Protein AF-A0A8H2MAB6-F1 (afdb_monomer_lite)

Foldseek 3Di:
DDDDDDDDPPPPPPPPPPPPPFDFAFEAEANHTQPDPVT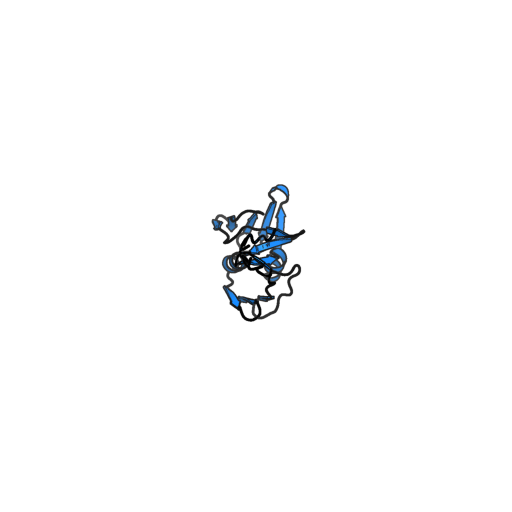WTDDPNFIKGQPQSVLVVVVWHWDADPVQCWIWIDDPPFFIKIAHAQAQWIDGRPDIDGFPGHWHDDDNTIIGGVCVVLVRSVWDWDFDPVRRYIYTYD

pLDDT: mean 83.39, std 14.87, range [37.19, 97.19]

Organism: NCBI:txid1723382

InterPro domains:
  IPR012854 Copper amine oxidase-like, N-terminal [PF07833] (29-136)
  IPR036582 Copper amine oxidase-like, N-terminal domain superfamily [G3DSA:3.30.457.10] (49-125)
  IPR036582 Copper amine oxidase-like, N-terminal domain superfamily [SSF55383] (46-129)

Sequence (138 aa):
MKKRFLFVLLIVSLWSNAIFASGNAAIFIDGQHVPALPKSYIESGRTYVPLRYITEELGFTVDWIEEQQAIIIQRKNFPTLKLFVGSNKAYVGNKTLDLDAPVQIRGDRAFVPIRFISEQLGYKVQWNPTGNKVIINK

Radius of gyration: 21.91 Å; chains: 1; bounding box: 44×71×63 Å

Structure (mmCIF, N/CA/C/O backbone):
data_AF-A0A8H2MAB6-F1
#
_entry.id   AF-A0A8H2MAB6-F1
#
loop_
_atom_site.group_PDB
_atom_site.id
_atom_site.type_symbol
_atom_site.label_atom_id
_atom_site.label_alt_id
_atom_site.label_comp_id
_atom_site.label_asym_id
_atom_site.label_entity_id
_atom_site.label_seq_id
_atom_site.pdbx_PDB_ins_code
_atom_site.Cartn_x
_atom_s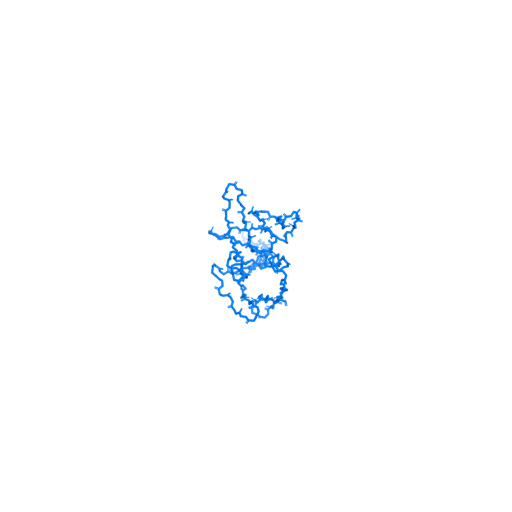ite.Cartn_y
_atom_site.Cartn_z
_atom_site.occupancy
_atom_site.B_iso_or_equiv
_atom_site.auth_seq_id
_atom_site.auth_comp_id
_atom_site.auth_asym_id
_atom_site.auth_atom_id
_atom_site.pdbx_PDB_model_num
ATOM 1 N N . MET A 1 1 ? 28.505 55.934 -44.674 1.00 37.19 1 MET A N 1
ATOM 2 C CA . MET A 1 1 ? 28.795 54.683 -45.413 1.00 37.19 1 MET A CA 1
ATOM 3 C C . MET A 1 1 ? 29.349 53.641 -44.444 1.00 37.19 1 MET A C 1
ATOM 5 O O . MET A 1 1 ? 30.412 53.893 -43.913 1.00 37.19 1 MET A O 1
ATOM 9 N N . LYS A 1 2 ? 28.640 52.502 -44.302 1.00 43.97 2 LYS A N 1
ATOM 10 C CA . LYS A 1 2 ? 29.144 51.128 -44.029 1.00 43.97 2 LYS A CA 1
ATOM 11 C C . LYS A 1 2 ? 29.859 50.860 -42.681 1.00 43.97 2 LYS A C 1
ATOM 13 O O . LYS A 1 2 ? 30.767 51.583 -42.336 1.00 43.97 2 LYS A O 1
ATOM 18 N N . LYS A 1 3 ? 29.625 49.802 -41.900 1.00 46.09 3 LYS A N 1
ATOM 19 C CA . LYS A 1 3 ? 28.664 48.687 -41.810 1.00 46.09 3 LYS A CA 1
ATOM 20 C C . LYS A 1 3 ? 28.779 48.165 -40.355 1.00 46.09 3 LYS A C 1
ATOM 22 O O . LYS A 1 3 ? 29.827 48.279 -39.734 1.00 46.09 3 LYS A O 1
ATOM 27 N N . ARG A 1 4 ? 27.671 47.630 -39.846 1.00 61.12 4 ARG A N 1
ATOM 28 C CA . ARG A 1 4 ? 27.442 47.027 -38.518 1.00 61.12 4 ARG A CA 1
ATOM 29 C C . ARG A 1 4 ? 28.317 45.787 -38.297 1.00 61.12 4 ARG A C 1
ATOM 31 O O . ARG A 1 4 ? 28.560 45.104 -39.280 1.00 61.12 4 ARG A O 1
ATOM 38 N N . PHE A 1 5 ? 28.621 45.427 -37.045 1.00 50.53 5 PHE A N 1
ATOM 39 C CA . PHE A 1 5 ? 28.467 44.042 -36.565 1.00 50.53 5 PHE A CA 1
ATOM 40 C C . PHE A 1 5 ? 28.445 44.000 -35.024 1.00 50.53 5 PHE A C 1
ATOM 42 O O . PHE A 1 5 ? 29.476 44.094 -34.367 1.00 50.53 5 PHE A O 1
ATOM 49 N N . LEU A 1 6 ? 27.239 43.887 -34.454 1.00 49.59 6 LEU A N 1
ATOM 50 C CA . LEU A 1 6 ? 27.029 43.407 -33.087 1.00 49.59 6 LEU A CA 1
ATOM 51 C C . LEU A 1 6 ? 27.220 41.886 -33.117 1.00 49.59 6 LEU A C 1
ATOM 53 O O . LEU A 1 6 ? 26.552 41.214 -33.902 1.00 49.59 6 LEU A O 1
ATOM 57 N N . PHE A 1 7 ? 28.085 41.346 -32.264 1.00 50.16 7 PHE A N 1
ATOM 58 C CA . PHE A 1 7 ? 28.205 39.906 -32.043 1.00 50.16 7 PHE A CA 1
ATOM 59 C C . PHE A 1 7 ? 27.553 39.584 -30.692 1.00 50.16 7 PHE A C 1
ATOM 61 O O . PHE A 1 7 ? 28.193 39.636 -29.647 1.00 50.16 7 PHE A O 1
ATOM 68 N N . VAL A 1 8 ? 26.241 39.334 -30.697 1.00 53.72 8 VAL A N 1
ATOM 69 C CA . VAL A 1 8 ? 25.534 38.791 -29.527 1.00 53.72 8 VAL A CA 1
ATOM 70 C C . VAL A 1 8 ? 25.661 37.276 -29.602 1.00 53.72 8 VAL A C 1
ATOM 72 O O . VAL A 1 8 ? 25.015 36.630 -30.423 1.00 53.72 8 VAL A O 1
ATOM 75 N N . LEU A 1 9 ? 26.538 36.715 -28.774 1.00 53.56 9 LEU A N 1
ATOM 76 C CA . LEU A 1 9 ? 26.730 35.275 -28.653 1.00 53.56 9 LEU A CA 1
ATOM 77 C C . LEU A 1 9 ? 25.643 34.734 -27.711 1.00 53.56 9 LEU A C 1
ATOM 79 O O . LEU A 1 9 ? 25.779 34.757 -26.491 1.00 53.56 9 LEU A O 1
ATOM 83 N N . LEU A 1 10 ? 24.512 34.325 -28.290 1.00 51.78 10 LEU A N 1
ATOM 84 C CA . LEU A 1 10 ? 23.401 33.698 -27.577 1.00 51.78 10 LEU A CA 1
ATOM 85 C C . LEU A 1 10 ? 23.806 32.265 -27.186 1.00 51.78 10 LEU A C 1
ATOM 87 O O . LEU A 1 10 ? 23.616 31.323 -27.952 1.00 51.78 10 LEU A O 1
ATOM 91 N N . ILE A 1 11 ? 24.396 32.092 -26.002 1.00 61.62 11 ILE A N 1
ATOM 92 C CA . ILE A 1 11 ? 24.628 30.767 -25.412 1.00 61.62 11 ILE A CA 1
ATOM 93 C C . ILE A 1 11 ? 23.280 30.258 -24.892 1.00 61.62 11 ILE A C 1
ATOM 95 O O . ILE A 1 11 ? 22.879 30.540 -23.763 1.00 61.62 11 ILE A O 1
ATOM 99 N N . VAL A 1 12 ? 22.555 29.519 -25.731 1.00 58.91 12 VAL A N 1
ATOM 100 C CA . VAL A 1 12 ? 21.413 28.713 -25.287 1.00 58.91 12 VAL A CA 1
ATOM 101 C C . VAL A 1 12 ? 21.991 27.528 -24.525 1.00 58.91 12 VAL A C 1
ATOM 103 O O . VAL A 1 12 ? 22.438 26.545 -25.111 1.00 58.91 12 VAL A O 1
ATOM 106 N N . SER A 1 13 ? 22.045 27.645 -23.201 1.00 57.50 13 SER A N 1
ATOM 107 C CA . SER A 1 13 ? 22.346 26.506 -22.344 1.00 57.50 13 SER A CA 1
ATOM 108 C C . SER A 1 13 ? 21.180 25.522 -22.454 1.00 57.50 13 SER A C 1
ATOM 110 O O . SER A 1 13 ? 20.076 25.768 -21.974 1.00 57.50 13 SER A O 1
ATOM 112 N N . LEU A 1 14 ? 21.420 24.411 -23.149 1.00 50.03 14 LEU A N 1
ATOM 113 C CA . LEU A 1 14 ? 20.552 23.242 -23.130 1.00 50.03 14 LEU A CA 1
ATOM 114 C C . LEU A 1 14 ? 20.671 22.621 -21.739 1.00 50.03 14 LEU A C 1
ATOM 116 O O . LEU A 1 14 ? 21.493 21.741 -21.496 1.00 50.03 14 LEU A O 1
ATOM 120 N N . TRP A 1 15 ? 19.876 23.122 -20.798 1.00 57.50 15 TRP A N 1
ATOM 121 C CA . TRP A 1 15 ? 19.610 22.398 -19.567 1.00 57.50 15 TRP A CA 1
ATOM 122 C C . TRP A 1 15 ? 18.780 21.187 -19.972 1.00 57.50 15 TRP A C 1
ATOM 124 O O . TRP A 1 15 ? 17.568 21.276 -20.168 1.00 57.50 15 TRP A O 1
ATOM 134 N N . SER A 1 16 ? 19.461 20.064 -20.185 1.00 52.28 16 SER A N 1
ATOM 135 C CA . SER A 1 16 ? 18.827 18.769 -20.371 1.00 52.28 16 SER A CA 1
ATOM 136 C C . SER A 1 16 ? 18.054 18.446 -19.100 1.00 52.28 16 SER A C 1
ATOM 138 O O . SER A 1 16 ? 18.600 17.885 -18.152 1.00 52.28 16 SER A O 1
ATOM 140 N N . ASN A 1 17 ? 16.773 18.803 -19.064 1.00 54.19 17 ASN A N 1
ATOM 141 C CA . ASN A 1 17 ? 15.854 18.167 -18.142 1.00 54.19 17 ASN A CA 1
ATOM 142 C C . ASN A 1 17 ? 15.828 16.695 -18.546 1.00 54.19 17 ASN A C 1
ATOM 144 O O . ASN A 1 17 ? 15.304 16.347 -19.605 1.00 54.19 17 ASN A O 1
ATOM 148 N N . ALA A 1 18 ? 16.448 15.835 -17.740 1.00 53.53 18 ALA A N 1
ATOM 149 C CA . ALA A 1 18 ? 16.225 14.409 -17.856 1.00 53.53 18 AL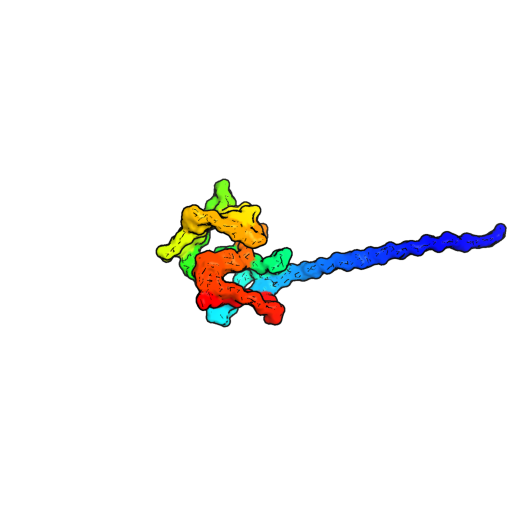A A CA 1
ATOM 150 C C . ALA A 1 18 ? 14.729 14.185 -17.617 1.00 53.53 18 ALA A C 1
ATOM 152 O O . ALA A 1 18 ? 14.247 14.247 -16.486 1.00 53.53 18 ALA A O 1
ATOM 153 N N . ILE A 1 19 ? 13.977 13.986 -18.698 1.00 52.78 19 ILE A N 1
ATOM 154 C CA . ILE A 1 19 ? 12.615 13.481 -18.615 1.00 52.78 19 ILE A CA 1
ATOM 155 C C . ILE A 1 19 ? 12.777 12.042 -18.136 1.00 52.78 19 ILE A C 1
ATOM 157 O O . ILE A 1 19 ? 13.056 11.139 -18.925 1.00 52.78 19 ILE A O 1
ATOM 161 N N . PHE A 1 20 ? 12.682 11.831 -16.824 1.00 52.19 20 PHE A N 1
ATOM 162 C CA . PHE A 1 20 ? 12.550 10.491 -16.279 1.00 52.19 20 PHE A CA 1
ATOM 163 C C . PHE A 1 20 ? 11.248 9.931 -16.841 1.00 52.19 20 PHE A C 1
ATOM 165 O O . PHE A 1 20 ? 10.157 10.358 -16.464 1.00 52.19 20 PHE A O 1
ATOM 172 N N . ALA A 1 21 ? 11.363 9.020 -17.804 1.00 44.38 21 ALA A N 1
ATOM 173 C CA . ALA A 1 21 ? 10.221 8.268 -18.278 1.00 44.38 21 ALA A CA 1
ATOM 174 C C . ALA A 1 21 ? 9.562 7.614 -17.057 1.00 44.38 21 ALA A C 1
ATOM 176 O O . ALA A 1 21 ? 10.228 6.902 -16.303 1.00 44.38 21 ALA A O 1
ATOM 177 N N . SER A 1 22 ? 8.268 7.873 -16.858 1.00 55.44 22 SER A N 1
ATOM 178 C CA . SER A 1 22 ? 7.440 7.162 -15.882 1.00 55.44 22 SER A CA 1
ATOM 179 C C . SER A 1 22 ? 7.369 5.695 -16.307 1.00 55.44 22 SER A C 1
ATOM 181 O O . SER A 1 22 ? 6.462 5.280 -17.029 1.00 55.44 22 SER A O 1
ATOM 183 N N . GLY A 1 23 ? 8.383 4.917 -15.938 1.00 69.19 23 GLY A N 1
ATOM 184 C CA . GLY A 1 23 ? 8.462 3.498 -16.237 1.00 69.19 23 GLY A CA 1
ATOM 185 C C . GLY A 1 23 ? 7.392 2.747 -15.456 1.00 69.19 23 GLY A C 1
ATOM 186 O O . GLY A 1 23 ? 7.178 3.023 -14.278 1.00 69.19 23 GLY A O 1
ATOM 187 N N . ASN A 1 24 ? 6.724 1.797 -16.108 1.00 79.56 24 ASN A N 1
ATOM 188 C CA . ASN A 1 24 ? 5.927 0.801 -15.398 1.00 79.56 24 ASN A CA 1
ATOM 189 C C . ASN A 1 24 ? 6.853 -0.329 -14.936 1.00 79.56 24 ASN A C 1
ATOM 191 O O . ASN A 1 24 ? 7.822 -0.643 -15.636 1.00 79.56 24 ASN A O 1
ATOM 195 N N . ALA A 1 25 ? 6.542 -0.954 -13.802 1.00 83.94 25 ALA A N 1
ATOM 196 C CA . ALA A 1 25 ? 7.254 -2.136 -13.331 1.00 83.94 25 ALA A CA 1
ATOM 197 C C . ALA A 1 25 ? 6.377 -3.397 -13.408 1.00 83.94 25 ALA A C 1
ATOM 199 O O . ALA A 1 25 ? 5.220 -3.405 -12.982 1.00 83.94 25 ALA A O 1
ATOM 200 N N . ALA A 1 26 ? 6.918 -4.489 -13.939 1.00 86.69 26 ALA A N 1
ATOM 201 C CA . ALA A 1 26 ? 6.234 -5.778 -13.888 1.00 86.69 26 ALA A CA 1
ATOM 202 C C . ALA A 1 26 ? 6.364 -6.367 -12.478 1.00 86.69 26 ALA A C 1
ATOM 204 O O . ALA A 1 26 ? 7.452 -6.349 -11.902 1.00 86.69 26 ALA A O 1
ATOM 205 N N . ILE A 1 27 ? 5.271 -6.882 -11.921 1.00 86.94 27 ILE A N 1
ATOM 206 C CA . ILE A 1 27 ? 5.248 -7.436 -10.565 1.00 86.94 27 ILE A CA 1
ATOM 207 C C . ILE A 1 27 ? 5.214 -8.955 -10.664 1.00 86.94 27 ILE A C 1
ATOM 209 O O . ILE A 1 27 ? 4.452 -9.512 -11.453 1.00 86.94 27 ILE A O 1
ATOM 213 N N . PHE A 1 28 ? 6.044 -9.613 -9.864 1.00 87.56 28 PHE A N 1
ATOM 214 C CA . PHE A 1 28 ? 6.063 -11.056 -9.705 1.00 87.56 28 PHE A CA 1
ATOM 215 C C . PHE A 1 28 ? 5.895 -11.397 -8.225 1.00 87.56 28 PHE A C 1
ATOM 217 O O . PHE A 1 28 ? 6.646 -10.869 -7.408 1.00 87.56 28 PHE A O 1
ATOM 224 N N . ILE A 1 29 ? 4.940 -12.262 -7.884 1.00 85.81 29 ILE A N 1
ATOM 225 C CA . ILE A 1 29 ? 4.739 -12.804 -6.531 1.00 85.81 29 ILE A CA 1
ATOM 226 C C . ILE A 1 29 ? 5.002 -14.307 -6.595 1.00 85.81 29 ILE A C 1
ATOM 228 O O . ILE A 1 29 ? 4.398 -14.997 -7.412 1.00 85.81 29 ILE A O 1
ATOM 232 N N . ASP A 1 30 ? 5.951 -14.796 -5.794 1.00 85.31 30 ASP A N 1
ATOM 233 C CA . ASP A 1 30 ? 6.370 -16.203 -5.736 1.00 85.31 30 ASP A CA 1
ATOM 234 C C . ASP A 1 30 ? 6.639 -16.807 -7.135 1.00 85.31 30 ASP A C 1
ATOM 236 O O . ASP A 1 30 ? 6.254 -17.928 -7.467 1.00 85.31 30 ASP A O 1
ATOM 240 N N . GLY A 1 31 ? 7.289 -16.016 -7.998 1.00 84.19 31 GLY A N 1
ATOM 241 C CA . GLY A 1 31 ? 7.633 -16.385 -9.377 1.00 84.19 31 GLY A CA 1
ATOM 242 C C . GLY A 1 31 ? 6.510 -16.226 -10.410 1.00 84.19 31 GLY A C 1
ATOM 243 O O . GLY A 1 31 ? 6.780 -16.337 -11.607 1.00 84.19 31 GLY A O 1
ATOM 244 N N . GLN A 1 32 ? 5.281 -15.912 -9.998 1.00 84.31 32 GLN A N 1
ATOM 245 C CA . GLN A 1 32 ? 4.148 -15.707 -10.901 1.00 84.31 32 GLN A CA 1
ATOM 246 C C . GLN A 1 32 ? 3.985 -14.235 -11.270 1.00 84.31 32 GLN A C 1
ATOM 248 O O . GLN A 1 32 ? 4.043 -13.365 -10.407 1.00 84.31 32 GLN A O 1
ATOM 253 N N . HIS A 1 33 ? 3.777 -13.943 -12.557 1.00 85.81 33 HIS A N 1
ATOM 254 C CA . HIS A 1 33 ? 3.508 -12.581 -13.015 1.00 85.81 33 HIS A CA 1
ATOM 255 C C . HIS A 1 33 ? 2.113 -12.128 -12.580 1.00 85.81 33 HIS A C 1
ATOM 257 O O . HIS A 1 33 ? 1.126 -12.812 -12.837 1.00 85.81 33 HIS A O 1
ATOM 263 N N . VAL A 1 34 ? 2.048 -10.937 -11.993 1.00 84.50 34 VAL A N 1
ATOM 264 C CA . VAL A 1 34 ? 0.840 -10.332 -11.435 1.00 84.50 34 VAL A CA 1
ATOM 265 C C . VAL A 1 34 ? 0.442 -9.155 -12.334 1.00 84.50 34 VAL A C 1
ATOM 267 O O . VAL A 1 34 ? 1.059 -8.086 -12.254 1.00 84.50 34 VAL A O 1
ATOM 270 N N . PRO A 1 35 ? -0.542 -9.328 -13.243 1.00 81.62 35 PRO A N 1
ATOM 271 C CA . PRO A 1 35 ? -0.904 -8.334 -14.252 1.00 81.62 35 PRO A CA 1
ATOM 272 C C . PRO A 1 35 ? -1.784 -7.229 -13.654 1.00 81.62 35 PRO A C 1
ATOM 274 O O . PRO A 1 35 ? -2.947 -7.063 -14.017 1.00 81.62 35 PRO A O 1
ATOM 277 N N . ALA A 1 36 ? -1.216 -6.460 -12.729 1.00 77.94 36 ALA A N 1
ATOM 278 C CA . ALA A 1 36 ? -1.953 -5.453 -11.986 1.00 77.94 36 ALA A CA 1
ATOM 279 C C . ALA A 1 36 ? -2.568 -4.375 -12.889 1.00 77.94 36 ALA A C 1
ATOM 281 O O . ALA A 1 36 ? -1.893 -3.779 -13.737 1.00 77.94 36 ALA A O 1
ATOM 282 N N . LEU A 1 37 ? -3.860 -4.115 -12.670 1.00 80.50 37 LEU A N 1
ATOM 283 C CA . LEU A 1 37 ? -4.620 -3.045 -13.306 1.00 80.50 37 LEU A CA 1
ATOM 284 C C . LEU A 1 37 ? -5.247 -2.159 -12.218 1.00 80.50 37 LEU A C 1
ATOM 286 O O . LEU A 1 37 ? -6.083 -2.637 -11.450 1.00 80.50 37 LEU A O 1
ATOM 290 N N . PRO A 1 38 ? -4.880 -0.868 -12.139 1.00 86.44 38 PRO A N 1
ATOM 291 C CA . PRO A 1 38 ? -3.945 -0.132 -13.003 1.00 86.44 38 PRO A CA 1
ATOM 292 C C . PRO A 1 38 ? -2.482 -0.585 -12.858 1.00 86.44 38 PRO A C 1
ATOM 294 O O . PRO A 1 38 ? -2.094 -1.153 -11.842 1.00 86.44 38 PRO A O 1
ATOM 297 N N . LYS A 1 39 ? -1.657 -0.313 -13.879 1.00 89.81 39 LYS A N 1
ATOM 298 C CA . LYS A 1 39 ? -0.232 -0.680 -13.869 1.00 89.81 39 LYS A CA 1
ATOM 299 C C . LYS A 1 39 ? 0.520 0.054 -12.756 1.00 89.81 39 LYS A C 1
ATOM 301 O O . LYS A 1 39 ? 0.197 1.193 -12.418 1.00 89.81 39 LYS A O 1
ATOM 306 N N . SER A 1 40 ? 1.547 -0.599 -12.222 1.00 91.38 40 SER A N 1
ATOM 307 C CA . SER A 1 40 ? 2.511 0.039 -11.325 1.00 91.38 40 SER A CA 1
ATOM 308 C C . SER A 1 40 ? 3.306 1.121 -12.063 1.00 91.38 40 SER A C 1
ATOM 310 O O . SER A 1 40 ? 3.448 1.060 -13.284 1.00 91.38 40 SER A O 1
ATOM 312 N N . TYR A 1 41 ? 3.875 2.073 -11.332 1.00 91.12 41 TYR A N 1
ATOM 313 C CA . TYR A 1 41 ? 4.739 3.103 -11.905 1.00 91.12 41 TYR A CA 1
ATOM 314 C C . TYR A 1 41 ? 5.924 3.404 -10.998 1.00 91.12 41 TYR A C 1
ATOM 316 O O . TYR A 1 41 ? 5.904 3.124 -9.801 1.00 91.12 41 TYR A O 1
ATOM 324 N N . ILE A 1 42 ? 6.959 4.003 -11.574 1.00 90.00 42 ILE A N 1
ATOM 325 C CA . ILE A 1 42 ? 8.131 4.472 -10.845 1.00 90.00 42 ILE A CA 1
ATOM 326 C C . ILE A 1 42 ? 8.064 5.991 -10.737 1.00 90.00 42 ILE A C 1
ATOM 328 O O . ILE A 1 42 ? 7.968 6.689 -11.744 1.00 90.00 42 ILE A O 1
ATOM 332 N N . GLU A 1 43 ? 8.152 6.503 -9.514 1.00 89.50 43 GLU A N 1
ATOM 333 C CA . GLU A 1 43 ? 8.246 7.933 -9.233 1.00 89.50 43 GLU A CA 1
ATOM 334 C C . GLU A 1 43 ? 9.307 8.170 -8.161 1.00 89.50 43 GLU A C 1
ATOM 336 O O . GLU A 1 43 ? 9.333 7.490 -7.136 1.00 89.50 43 GLU A O 1
ATOM 341 N N . SER A 1 44 ? 10.212 9.124 -8.405 1.00 88.38 44 SER A N 1
ATOM 342 C CA . SER A 1 44 ? 11.260 9.508 -7.447 1.00 88.38 44 SER A CA 1
ATOM 343 C C . SER A 1 44 ? 12.047 8.308 -6.889 1.00 88.38 44 SER A C 1
ATOM 345 O O . SER A 1 44 ? 12.277 8.198 -5.682 1.00 88.38 44 SER A O 1
ATOM 347 N N . GLY A 1 45 ? 12.405 7.367 -7.772 1.00 86.50 45 GLY A N 1
ATOM 348 C CA . GLY A 1 45 ? 13.162 6.154 -7.436 1.00 86.50 45 GLY A CA 1
ATOM 349 C C . GLY A 1 45 ? 12.378 5.079 -6.675 1.00 86.50 45 GLY A C 1
ATOM 350 O O . GLY A 1 45 ? 12.974 4.118 -6.195 1.00 86.50 45 GLY A O 1
ATOM 351 N N . ARG A 1 46 ? 11.055 5.218 -6.543 1.00 89.19 46 ARG A N 1
ATOM 352 C CA . ARG A 1 46 ? 10.192 4.283 -5.812 1.00 89.19 46 ARG A CA 1
ATOM 353 C C . ARG A 1 46 ? 9.176 3.661 -6.751 1.00 89.19 46 ARG A C 1
ATOM 355 O O . ARG A 1 46 ? 8.591 4.354 -7.576 1.00 89.19 46 ARG A O 1
ATOM 362 N N . THR A 1 47 ? 8.957 2.357 -6.603 1.00 91.00 47 THR A N 1
ATOM 363 C CA . THR A 1 47 ? 7.902 1.659 -7.344 1.00 91.00 47 THR A CA 1
ATOM 364 C C . THR A 1 47 ? 6.604 1.712 -6.556 1.00 91.00 47 THR A C 1
ATOM 366 O O . THR A 1 47 ? 6.514 1.167 -5.452 1.00 91.00 47 THR A O 1
ATOM 369 N N . TYR A 1 48 ? 5.612 2.358 -7.148 1.00 92.88 48 TYR A N 1
ATOM 370 C CA . TYR A 1 48 ? 4.249 2.459 -6.666 1.00 92.88 48 TYR A CA 1
ATOM 371 C C . TYR A 1 48 ? 3.387 1.385 -7.299 1.00 92.88 48 TYR A C 1
ATOM 373 O O . TYR A 1 48 ? 3.362 1.230 -8.520 1.00 92.88 48 TYR A O 1
ATOM 381 N N . VAL A 1 49 ? 2.650 0.665 -6.465 1.00 92.19 49 VAL A N 1
ATOM 382 C CA . VAL A 1 49 ? 1.788 -0.439 -6.893 1.00 92.19 49 VAL A CA 1
ATOM 383 C C . VAL A 1 49 ? 0.344 -0.175 -6.481 1.00 92.19 49 VAL A C 1
ATOM 385 O O . VAL A 1 49 ? 0.134 0.457 -5.442 1.00 92.19 49 VAL A O 1
ATOM 388 N N . PRO A 1 50 ? -0.651 -0.636 -7.260 1.00 93.56 50 PRO A N 1
ATOM 389 C CA . PRO A 1 50 ? -2.051 -0.553 -6.859 1.00 93.56 50 PRO A CA 1
ATOM 390 C C . PRO A 1 50 ? -2.265 -1.370 -5.585 1.00 93.56 50 PRO A C 1
ATOM 392 O O . PRO A 1 50 ? -2.169 -2.596 -5.596 1.00 93.56 50 PRO A O 1
ATOM 395 N N . LEU A 1 51 ? -2.550 -0.675 -4.486 1.00 92.81 51 LEU A N 1
ATOM 396 C CA . LEU A 1 51 ? -2.562 -1.254 -3.148 1.00 92.81 51 LEU A CA 1
ATOM 397 C C . LEU A 1 51 ? -3.508 -2.450 -3.058 1.00 92.81 51 LEU A C 1
ATOM 399 O O . LEU A 1 51 ? -3.065 -3.551 -2.746 1.00 92.81 51 LEU A O 1
ATOM 403 N N . ARG A 1 52 ? -4.784 -2.224 -3.399 1.00 92.50 52 ARG A N 1
ATOM 404 C CA . ARG A 1 52 ? -5.845 -3.229 -3.294 1.00 92.50 52 ARG A CA 1
ATOM 405 C C . ARG A 1 52 ? -5.482 -4.519 -4.018 1.00 92.50 52 ARG A C 1
ATOM 407 O O . ARG A 1 52 ? -5.526 -5.577 -3.408 1.00 92.50 52 ARG A O 1
ATOM 414 N N . TYR A 1 53 ? -5.060 -4.396 -5.274 1.00 90.12 53 TYR A N 1
ATOM 415 C CA . TYR A 1 53 ? -4.738 -5.543 -6.115 1.00 90.12 53 TYR A CA 1
ATOM 416 C C . TYR A 1 53 ? -3.640 -6.403 -5.483 1.00 90.12 53 TYR A C 1
ATOM 418 O O . TYR A 1 53 ? -3.822 -7.596 -5.293 1.00 90.12 53 TYR A O 1
ATOM 426 N N . ILE A 1 54 ? -2.530 -5.789 -5.060 1.00 88.12 54 ILE A N 1
ATOM 427 C CA . ILE A 1 54 ? -1.422 -6.538 -4.454 1.00 88.12 54 ILE A CA 1
ATOM 428 C C . ILE A 1 54 ? -1.823 -7.183 -3.132 1.00 88.12 54 ILE A C 1
ATOM 430 O O . ILE A 1 54 ? -1.454 -8.320 -2.871 1.00 88.12 54 ILE A O 1
ATOM 434 N N . THR A 1 55 ? -2.567 -6.487 -2.279 1.00 89.56 55 THR A N 1
ATOM 435 C CA . THR A 1 55 ? -2.921 -7.043 -0.969 1.00 89.56 55 THR A CA 1
ATOM 436 C C . THR A 1 55 ? -3.986 -8.129 -1.056 1.00 89.56 55 THR A C 1
ATOM 438 O O . THR A 1 55 ? -3.917 -9.089 -0.292 1.00 89.56 55 THR A O 1
ATOM 441 N N . GLU A 1 56 ? -4.921 -8.032 -2.001 1.00 90.12 56 GLU A N 1
ATOM 442 C CA . GLU A 1 56 ? -5.924 -9.07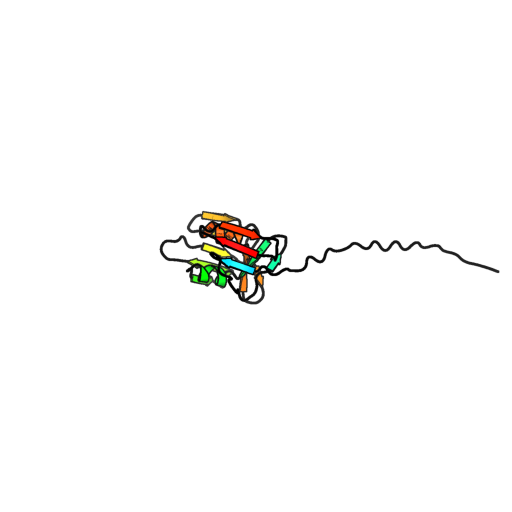4 -2.246 1.00 90.12 56 GLU A CA 1
ATOM 443 C C . GLU A 1 56 ? -5.294 -10.351 -2.812 1.00 90.12 56 GLU A C 1
ATOM 445 O O . GLU A 1 56 ? -5.593 -11.433 -2.309 1.00 90.12 56 GLU A O 1
ATOM 450 N N . GLU A 1 57 ? -4.335 -10.240 -3.742 1.00 86.94 57 GLU A N 1
ATOM 451 C CA . GLU A 1 57 ? -3.530 -11.385 -4.215 1.00 86.94 57 GLU A CA 1
ATOM 452 C C . GLU A 1 57 ? -2.773 -12.077 -3.063 1.00 86.94 57 GLU A C 1
ATOM 454 O O . GLU A 1 57 ? -2.538 -13.283 -3.081 1.00 86.94 57 GLU A O 1
ATOM 459 N N . LEU A 1 58 ? -2.439 -11.335 -2.001 1.00 85.38 58 LEU A N 1
ATOM 460 C CA . LEU A 1 58 ? -1.797 -11.855 -0.786 1.00 85.38 58 LEU A CA 1
ATOM 461 C C . LEU A 1 58 ? -2.801 -12.337 0.286 1.00 85.38 58 LEU A C 1
ATOM 463 O O . LEU A 1 58 ? -2.405 -12.694 1.407 1.00 85.38 58 LEU A O 1
ATOM 467 N N . GLY A 1 59 ? -4.097 -12.358 -0.039 1.00 89.38 59 GLY A N 1
ATOM 468 C CA . GLY A 1 59 ? -5.178 -12.873 0.801 1.00 89.38 59 GLY A CA 1
ATOM 469 C C . GLY A 1 59 ? -5.699 -11.900 1.861 1.00 89.38 59 GLY A C 1
ATOM 470 O O . GLY A 1 59 ? -6.209 -12.347 2.891 1.00 89.38 59 GLY A O 1
ATOM 471 N N . PHE A 1 60 ? -5.531 -10.593 1.661 1.00 92.50 60 PHE A N 1
ATOM 472 C CA . PHE A 1 60 ? -6.089 -9.550 2.527 1.00 92.50 60 PHE A CA 1
ATOM 473 C C . PHE A 1 60 ? -7.374 -8.961 1.944 1.00 92.50 60 PHE A C 1
ATOM 475 O O . PHE A 1 60 ? -7.585 -8.978 0.738 1.00 92.50 60 PHE A O 1
ATOM 482 N N . THR A 1 61 ? -8.206 -8.382 2.803 1.00 95.38 61 THR A N 1
ATOM 483 C CA . THR A 1 61 ? -9.325 -7.518 2.411 1.00 95.38 61 THR A CA 1
ATOM 484 C C . THR A 1 61 ? -8.924 -6.052 2.526 1.00 95.38 61 THR A C 1
ATOM 486 O O . THR A 1 61 ? -8.057 -5.709 3.337 1.00 95.38 61 THR A O 1
ATOM 489 N N . VAL A 1 62 ? -9.547 -5.190 1.714 1.00 95.31 62 VAL A N 1
ATOM 490 C CA . VAL A 1 62 ? -9.244 -3.753 1.672 1.00 95.31 62 VAL A CA 1
ATOM 491 C C . VAL A 1 62 ? -10.506 -2.902 1.693 1.00 95.31 62 VAL A C 1
ATOM 493 O O . VAL A 1 62 ? -11.215 -2.801 0.689 1.00 95.31 62 VAL A O 1
ATOM 496 N N . ASP A 1 63 ? -10.693 -2.184 2.795 1.00 96.88 63 ASP A N 1
ATOM 497 C CA . ASP A 1 63 ? -11.794 -1.248 2.997 1.00 96.88 63 ASP A CA 1
ATOM 498 C C . ASP A 1 63 ? -11.326 0.204 2.899 1.00 96.88 63 ASP A C 1
ATOM 500 O O . ASP A 1 63 ? -10.183 0.550 3.214 1.00 96.88 63 ASP A O 1
ATOM 504 N N . TRP A 1 64 ? -12.234 1.069 2.461 1.00 96.62 64 TRP A N 1
ATOM 505 C CA . TRP A 1 64 ? -12.015 2.506 2.358 1.00 96.62 64 TRP A CA 1
ATOM 506 C C . TRP A 1 64 ? -12.922 3.249 3.334 1.00 96.62 64 TRP A C 1
ATOM 508 O O . TRP A 1 64 ? -14.127 3.012 3.369 1.00 96.62 64 TRP A O 1
ATOM 518 N N . ILE A 1 65 ? -12.337 4.159 4.109 1.00 97.06 65 ILE A N 1
ATOM 519 C CA . ILE A 1 65 ? -13.034 5.017 5.065 1.00 97.06 65 ILE A CA 1
ATOM 520 C C . ILE A 1 65 ? -12.950 6.453 4.552 1.00 97.06 65 ILE A C 1
ATOM 522 O O . ILE A 1 65 ? -11.962 7.152 4.794 1.00 97.06 65 ILE A O 1
ATOM 526 N N . GLU A 1 66 ? -13.998 6.876 3.847 1.00 94.19 66 GLU A N 1
ATOM 527 C CA . GLU A 1 66 ? -14.077 8.167 3.148 1.00 94.19 66 GLU A CA 1
ATOM 528 C C . GLU A 1 66 ? -13.795 9.356 4.077 1.00 94.19 66 GLU A C 1
ATOM 530 O O . GLU A 1 66 ? -12.934 10.185 3.791 1.00 94.19 66 GLU A O 1
ATOM 535 N N . GLU A 1 67 ? -14.450 9.393 5.240 1.00 95.69 67 GLU A N 1
ATOM 536 C CA . GLU A 1 67 ? -14.343 10.486 6.220 1.00 95.69 67 GLU A CA 1
ATOM 537 C C . GLU A 1 67 ? -12.906 10.739 6.687 1.00 95.69 67 GLU A C 1
ATOM 539 O O . GLU A 1 67 ? -12.542 11.856 7.047 1.00 95.69 67 GLU A O 1
ATOM 544 N N . GLN A 1 68 ? -12.084 9.690 6.694 1.00 95.31 68 GLN A N 1
ATOM 545 C CA . GLN A 1 68 ? -10.712 9.729 7.195 1.00 95.31 68 GLN A CA 1
ATOM 546 C C . GLN A 1 68 ? -9.683 9.689 6.067 1.00 95.31 68 GLN A C 1
ATOM 548 O O . GLN A 1 68 ? -8.485 9.712 6.349 1.00 95.31 68 GLN A O 1
ATOM 553 N N . GLN A 1 69 ? -10.134 9.572 4.813 1.00 95.69 69 GLN A N 1
ATOM 554 C CA . GLN A 1 69 ? -9.294 9.256 3.659 1.00 95.69 69 GLN A CA 1
ATOM 555 C C . GLN A 1 69 ? -8.334 8.092 3.964 1.00 95.69 69 GLN A C 1
ATOM 557 O O . GLN A 1 69 ? -7.130 8.144 3.681 1.00 95.69 69 GLN A O 1
ATOM 562 N N . ALA A 1 70 ? -8.873 7.060 4.622 1.00 96.75 70 ALA A N 1
ATOM 563 C CA . ALA A 1 70 ? -8.096 5.973 5.193 1.00 96.75 70 ALA A CA 1
ATOM 564 C C . ALA A 1 70 ? -8.391 4.637 4.515 1.00 96.75 70 ALA A C 1
ATOM 566 O O . ALA A 1 70 ? -9.531 4.306 4.203 1.00 96.75 70 ALA A O 1
ATOM 567 N N . ILE A 1 71 ? -7.341 3.843 4.343 1.00 97.19 71 ILE A N 1
ATOM 568 C CA . ILE A 1 71 ? -7.387 2.504 3.768 1.00 97.19 71 ILE A CA 1
ATOM 569 C C . ILE A 1 71 ? -7.127 1.514 4.892 1.00 97.19 71 ILE A C 1
ATOM 571 O O . ILE A 1 71 ? -6.104 1.605 5.576 1.00 97.19 71 ILE A O 1
ATOM 575 N N . ILE A 1 72 ? -8.050 0.580 5.080 1.00 97.12 72 ILE A N 1
ATOM 576 C CA . ILE A 1 72 ? -7.985 -0.458 6.101 1.00 97.12 72 ILE A CA 1
ATOM 577 C C . ILE A 1 72 ? -7.694 -1.784 5.413 1.00 97.12 72 ILE A C 1
ATOM 579 O O . ILE A 1 72 ? -8.414 -2.178 4.504 1.00 97.12 72 ILE A O 1
ATOM 583 N N . ILE A 1 73 ? -6.634 -2.464 5.842 1.00 95.38 73 ILE A N 1
ATOM 584 C CA . ILE A 1 73 ? -6.204 -3.740 5.268 1.00 95.38 73 ILE A CA 1
ATOM 585 C C . ILE A 1 73 ? -6.205 -4.788 6.367 1.00 95.38 73 ILE A C 1
ATOM 587 O O . ILE A 1 73 ? -5.600 -4.586 7.427 1.00 95.38 73 ILE A O 1
ATOM 591 N N . GLN A 1 74 ? -6.897 -5.898 6.131 1.00 95.00 74 GLN A N 1
ATOM 592 C CA . GLN A 1 74 ? -7.166 -6.893 7.163 1.00 95.00 74 GLN A CA 1
ATOM 593 C C . GLN A 1 74 ? -7.036 -8.319 6.641 1.00 95.00 74 GLN A C 1
ATOM 595 O O . GLN A 1 74 ? -7.279 -8.616 5.477 1.00 95.00 74 GLN A O 1
ATOM 600 N N . ARG A 1 75 ? -6.644 -9.222 7.540 1.00 93.19 75 ARG A N 1
ATOM 601 C CA . ARG A 1 75 ? -6.683 -10.672 7.344 1.00 93.19 75 ARG A CA 1
ATOM 602 C C . ARG A 1 75 ? -6.787 -11.334 8.710 1.00 93.19 75 ARG A C 1
ATOM 604 O O . ARG A 1 75 ? -6.239 -10.832 9.691 1.00 93.19 75 ARG A O 1
ATOM 611 N N . LYS A 1 76 ? -7.470 -12.477 8.789 1.00 92.50 76 LYS A N 1
ATOM 612 C CA . LYS A 1 76 ? -7.560 -13.254 10.033 1.00 92.50 76 LYS A CA 1
ATOM 613 C C . LYS A 1 76 ? -6.156 -13.555 10.579 1.00 92.50 76 LYS A C 1
ATOM 615 O O . LYS A 1 76 ? -5.269 -13.939 9.819 1.00 92.50 76 LYS A O 1
ATOM 620 N N . ASN A 1 77 ? -5.980 -13.411 11.894 1.00 91.06 77 ASN A N 1
ATOM 621 C CA . ASN A 1 77 ? -4.708 -13.615 12.605 1.00 91.06 77 ASN A CA 1
ATOM 622 C C . ASN A 1 77 ? -3.559 -12.702 12.135 1.00 91.06 77 ASN A C 1
ATOM 624 O O . ASN A 1 77 ? -2.391 -13.065 12.263 1.00 91.06 77 ASN A O 1
ATOM 628 N N . PHE A 1 78 ? -3.873 -11.525 11.592 1.00 90.50 78 PHE A N 1
ATOM 629 C CA . PHE A 1 78 ? -2.889 -10.531 11.183 1.00 90.50 78 PHE A CA 1
ATOM 630 C C . PHE A 1 78 ? -3.265 -9.148 11.752 1.00 90.50 78 PHE A C 1
ATOM 632 O O . PHE A 1 78 ? -4.455 -8.826 11.778 1.00 90.50 78 PHE A O 1
ATOM 639 N N . PRO A 1 79 ? -2.309 -8.325 12.229 1.00 92.88 79 PRO A N 1
ATOM 640 C CA . PRO A 1 79 ? -2.616 -6.980 12.720 1.00 92.88 79 PRO A CA 1
ATOM 641 C C . PRO A 1 79 ? -3.249 -6.109 11.631 1.00 92.88 79 PRO A C 1
ATOM 643 O O . PRO A 1 79 ? -2.742 -6.070 10.518 1.00 92.88 79 PRO A O 1
ATOM 646 N N . THR A 1 80 ? -4.308 -5.365 11.945 1.00 94.81 80 THR A N 1
ATOM 647 C CA . THR A 1 80 ? -4.917 -4.424 10.990 1.00 94.81 80 THR A CA 1
ATOM 648 C C . THR A 1 80 ? -3.906 -3.373 10.548 1.00 94.81 80 THR A C 1
ATOM 650 O O . THR A 1 80 ? -3.301 -2.717 11.401 1.00 94.81 80 THR A O 1
ATOM 653 N N . LEU A 1 81 ? -3.760 -3.173 9.236 1.00 95.25 81 LEU A N 1
ATOM 654 C CA . LEU A 1 81 ? -3.041 -2.018 8.712 1.00 95.25 81 LEU A CA 1
ATOM 655 C C . LEU A 1 81 ? -4.027 -0.885 8.443 1.00 95.25 81 LEU A C 1
ATOM 657 O O . LEU A 1 81 ? -5.106 -1.105 7.891 1.00 95.25 81 LEU A O 1
ATOM 661 N N . LYS A 1 82 ? -3.632 0.334 8.795 1.00 96.19 82 LYS A N 1
ATOM 662 C CA . LYS A 1 82 ? -4.364 1.558 8.481 1.00 96.19 82 LYS A CA 1
ATOM 663 C C . LYS A 1 82 ? -3.422 2.556 7.833 1.00 96.19 82 LYS A C 1
ATOM 665 O O . LYS A 1 82 ? -2.462 2.997 8.461 1.00 96.19 82 LYS A O 1
ATOM 670 N N . LEU A 1 83 ? -3.704 2.905 6.587 1.00 96.25 83 LEU A N 1
ATOM 671 C CA . LEU A 1 83 ? -2.959 3.899 5.827 1.00 96.25 83 LEU A CA 1
ATOM 672 C C . LEU A 1 83 ? -3.840 5.117 5.564 1.00 96.25 83 LEU A C 1
ATOM 674 O O . LEU A 1 83 ? -5.058 4.987 5.513 1.00 96.25 83 LEU A O 1
ATOM 678 N N . PHE A 1 84 ? -3.229 6.278 5.349 1.00 96.44 84 PHE A N 1
ATOM 679 C CA . PHE A 1 84 ? -3.945 7.517 5.041 1.00 96.44 84 PHE A CA 1
ATOM 680 C C . PHE A 1 84 ? -3.401 8.113 3.755 1.00 96.44 84 PHE A C 1
ATOM 682 O O . PHE A 1 84 ? -2.184 8.180 3.564 1.00 96.44 84 PHE A O 1
ATOM 689 N N . VAL A 1 85 ? -4.298 8.563 2.884 1.00 96.00 85 VAL A N 1
ATOM 690 C CA . VAL A 1 85 ? -3.919 9.245 1.644 1.00 96.00 85 VAL A CA 1
ATOM 691 C C . VAL A 1 85 ? -3.103 10.499 1.961 1.00 96.00 85 VAL A C 1
ATOM 693 O O . VAL A 1 85 ? -3.415 11.246 2.883 1.00 96.00 85 VAL A O 1
ATOM 696 N N . GLY A 1 86 ? -2.017 10.710 1.214 1.00 95.94 86 GLY A N 1
ATOM 697 C CA . GLY A 1 86 ? -1.099 11.838 1.393 1.00 95.94 86 GLY A CA 1
ATOM 698 C C . GLY A 1 86 ? -0.152 11.710 2.590 1.00 95.94 86 GLY A C 1
ATOM 699 O O . GLY A 1 86 ? 0.797 12.483 2.695 1.00 95.94 86 GLY A O 1
ATOM 700 N N . SER A 1 87 ? -0.353 10.722 3.464 1.00 95.19 87 SER A N 1
ATOM 701 C CA . SER A 1 87 ? 0.496 10.492 4.628 1.00 95.19 87 SER A CA 1
ATOM 702 C C . SER A 1 87 ? 1.634 9.534 4.304 1.00 95.19 87 SER A C 1
ATOM 704 O O . SER A 1 87 ? 1.452 8.529 3.614 1.00 95.19 87 SER A O 1
ATOM 706 N N . ASN A 1 88 ? 2.807 9.818 4.863 1.00 94.81 88 ASN A N 1
ATOM 707 C CA . ASN A 1 88 ? 3.920 8.879 4.958 1.00 94.81 88 ASN A CA 1
ATOM 708 C C . ASN A 1 88 ? 3.869 8.058 6.255 1.00 94.81 88 ASN A C 1
ATOM 710 O O . ASN A 1 88 ? 4.862 7.441 6.605 1.00 94.81 88 ASN A O 1
ATOM 714 N N . LYS A 1 89 ? 2.744 8.054 6.975 1.00 93.88 89 LYS A N 1
ATOM 715 C CA . LYS A 1 89 ? 2.541 7.249 8.181 1.00 93.88 89 LYS A CA 1
ATOM 716 C C . LYS A 1 89 ? 1.437 6.227 7.979 1.00 93.88 89 LYS A C 1
ATOM 718 O O . LYS A 1 89 ? 0.384 6.537 7.419 1.00 93.88 89 LYS A O 1
ATOM 723 N N . ALA A 1 90 ? 1.661 5.037 8.515 1.00 94.50 90 ALA A N 1
ATOM 724 C CA . ALA A 1 90 ? 0.665 3.989 8.647 1.00 94.50 90 ALA A CA 1
ATOM 725 C C . ALA A 1 90 ? 0.669 3.416 10.063 1.00 94.50 90 ALA A C 1
ATOM 727 O O . ALA A 1 90 ? 1.649 3.522 10.801 1.00 94.50 90 ALA A O 1
ATOM 728 N N . TYR A 1 91 ? -0.435 2.773 10.425 1.00 94.88 91 TYR A N 1
ATOM 729 C CA . TYR A 1 91 ? -0.542 1.982 11.641 1.00 94.88 91 TYR A CA 1
ATOM 730 C C . TYR A 1 91 ? -0.597 0.500 11.301 1.00 94.88 91 TYR A C 1
ATOM 732 O O . TYR A 1 91 ? -1.256 0.117 10.338 1.00 94.88 91 TYR A O 1
ATOM 740 N N . VAL A 1 92 ? 0.069 -0.322 12.107 1.00 92.62 92 VAL A N 1
ATOM 741 C CA . VAL A 1 92 ? 0.008 -1.787 12.056 1.00 92.62 92 VAL A CA 1
ATOM 742 C C . VAL A 1 92 ? -0.309 -2.280 13.463 1.00 92.62 92 VAL A C 1
ATOM 744 O O . VAL A 1 92 ? 0.546 -2.281 14.354 1.00 92.62 92 VAL A O 1
ATOM 747 N N . GLY A 1 93 ? -1.577 -2.621 13.697 1.00 92.19 93 GLY A N 1
ATOM 748 C CA . GLY A 1 93 ? -2.114 -2.760 15.049 1.00 92.19 93 GLY A CA 1
ATOM 749 C C . GLY A 1 93 ? -1.903 -1.467 15.846 1.00 92.19 93 GLY A C 1
ATOM 750 O O . GLY A 1 93 ? -2.381 -0.408 15.452 1.00 92.19 93 GLY A O 1
ATOM 751 N N . ASN A 1 94 ? -1.135 -1.549 16.935 1.00 92.44 94 ASN A N 1
ATOM 752 C CA . ASN A 1 94 ? -0.847 -0.407 17.815 1.00 92.44 94 ASN A CA 1
ATOM 753 C C . ASN A 1 94 ? 0.479 0.305 17.492 1.00 92.44 94 ASN A C 1
ATOM 755 O O . ASN A 1 94 ? 0.883 1.209 18.220 1.00 92.44 94 ASN A O 1
ATOM 759 N N . LYS 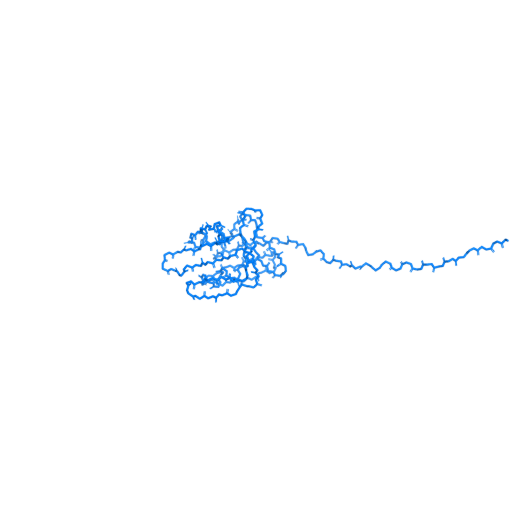A 1 95 ? 1.197 -0.126 16.448 1.00 92.44 95 LYS A N 1
ATOM 760 C CA . LYS A 1 95 ? 2.490 0.453 16.065 1.00 92.44 95 LYS A CA 1
ATOM 761 C C . LYS A 1 95 ? 2.308 1.473 14.950 1.00 92.44 95 LYS A C 1
ATOM 763 O O . LYS A 1 95 ? 1.571 1.216 14.004 1.00 92.44 95 LYS A O 1
ATOM 768 N N . THR A 1 96 ? 3.029 2.584 15.041 1.00 94.31 96 THR A N 1
ATOM 769 C CA . THR A 1 96 ? 3.158 3.571 13.961 1.00 94.31 96 THR A CA 1
ATOM 770 C C . THR A 1 96 ? 4.402 3.256 13.146 1.00 94.31 96 THR A C 1
ATOM 772 O O . THR A 1 96 ? 5.456 3.000 13.727 1.00 94.31 96 THR A O 1
ATOM 775 N N . LEU A 1 97 ? 4.282 3.296 11.824 1.00 90.81 97 LEU A N 1
ATOM 776 C CA . LEU A 1 97 ? 5.371 3.066 10.884 1.00 90.81 97 LEU A CA 1
ATOM 777 C C . LEU A 1 97 ? 5.420 4.179 9.849 1.00 90.81 97 LEU A C 1
ATOM 779 O O . LEU A 1 97 ? 4.378 4.673 9.411 1.00 90.81 97 LEU A O 1
ATOM 783 N N . ASP A 1 98 ? 6.634 4.519 9.435 1.00 91.81 98 ASP A N 1
ATOM 784 C CA . ASP A 1 98 ? 6.867 5.462 8.354 1.00 91.81 98 ASP A CA 1
ATOM 785 C C . ASP A 1 98 ? 7.007 4.712 7.020 1.00 91.81 98 ASP A C 1
ATOM 787 O O . ASP A 1 98 ? 7.628 3.652 6.928 1.00 91.81 98 ASP A O 1
ATOM 791 N N . LEU A 1 99 ? 6.402 5.267 5.977 1.00 91.75 99 LEU A N 1
ATOM 792 C CA . LEU A 1 99 ? 6.552 4.846 4.597 1.00 91.75 99 LEU A CA 1
ATOM 793 C C . LEU A 1 99 ? 7.671 5.662 3.955 1.00 91.75 99 LEU A C 1
ATOM 795 O O . LEU A 1 99 ? 7.766 6.874 4.151 1.00 91.75 99 LEU A O 1
ATOM 799 N N . ASP A 1 100 ? 8.429 5.025 3.065 1.00 89.06 100 ASP A N 1
ATOM 800 C CA . ASP A 1 100 ? 9.461 5.704 2.275 1.00 89.06 100 ASP A CA 1
ATOM 801 C C . ASP A 1 100 ? 8.910 6.855 1.419 1.00 89.06 100 ASP A C 1
ATOM 803 O O . ASP A 1 100 ? 9.679 7.716 0.984 1.00 89.06 100 ASP A O 1
ATOM 807 N N . ALA A 1 101 ? 7.612 6.835 1.108 1.00 93.94 101 ALA A N 1
ATOM 808 C CA . ALA A 1 101 ? 6.885 7.900 0.430 1.00 93.94 101 ALA A CA 1
ATOM 809 C C . ALA A 1 101 ? 5.374 7.808 0.708 1.00 93.94 101 ALA A C 1
ATOM 811 O O . ALA A 1 101 ? 4.891 6.733 1.076 1.00 93.94 101 ALA A O 1
ATOM 812 N N . PRO A 1 102 ? 4.621 8.912 0.541 1.00 95.69 102 PRO A N 1
ATOM 813 C CA . PRO A 1 102 ? 3.216 8.946 0.914 1.00 95.69 102 PRO A CA 1
ATOM 814 C C . PRO A 1 102 ? 2.347 8.040 0.044 1.00 95.69 102 PRO A C 1
ATOM 816 O O . PRO A 1 102 ? 2.671 7.764 -1.116 1.00 95.69 102 PRO A O 1
ATOM 819 N N . VAL A 1 103 ? 1.204 7.639 0.600 1.00 96.31 103 VAL A N 1
ATOM 820 C CA . VAL A 1 103 ? 0.123 7.007 -0.163 1.00 96.31 103 VAL A CA 1
ATOM 821 C C . VAL A 1 103 ? -0.433 8.004 -1.173 1.00 96.31 103 VAL A C 1
ATOM 823 O O . VAL A 1 103 ? -0.765 9.135 -0.818 1.00 96.31 103 VAL A O 1
ATOM 826 N N . GLN A 1 104 ? -0.565 7.582 -2.427 1.00 96.06 104 GLN A N 1
ATOM 827 C CA . GLN A 1 104 ? -1.056 8.425 -3.514 1.00 96.06 104 GLN A CA 1
ATOM 828 C C . GLN A 1 104 ? -2.373 7.892 -4.062 1.00 96.06 104 GLN A C 1
ATOM 830 O O . GLN A 1 104 ? -2.560 6.683 -4.170 1.00 96.06 104 GLN A O 1
ATOM 835 N N . ILE A 1 105 ? -3.264 8.793 -4.464 1.00 95.25 105 ILE A N 1
ATOM 836 C CA . ILE A 1 105 ? -4.406 8.452 -5.311 1.00 95.25 105 ILE A CA 1
ATOM 837 C C . ILE A 1 105 ? -4.071 8.876 -6.738 1.00 95.25 105 ILE A C 1
ATOM 839 O O . ILE A 1 105 ? -3.679 10.019 -6.973 1.00 95.25 105 ILE A O 1
ATOM 843 N N . ARG A 1 106 ? -4.229 7.963 -7.698 1.00 93.56 106 ARG A N 1
ATOM 844 C CA . ARG A 1 106 ? -4.200 8.285 -9.131 1.00 93.56 106 ARG A CA 1
ATOM 845 C C . ARG A 1 106 ? -5.456 7.730 -9.783 1.00 93.56 106 ARG A C 1
ATOM 847 O O . ARG A 1 106 ? -5.682 6.521 -9.760 1.00 93.56 106 ARG A O 1
ATOM 854 N N . GLY A 1 107 ? -6.268 8.624 -10.346 1.00 90.19 107 GLY A N 1
ATOM 855 C CA . GLY A 1 107 ? -7.631 8.287 -10.751 1.00 90.19 107 GLY A CA 1
ATOM 856 C C . GLY A 1 107 ? -8.463 7.908 -9.526 1.00 90.19 107 GLY A C 1
ATOM 857 O O . GLY A 1 107 ? -8.572 8.690 -8.590 1.00 90.19 107 GLY A O 1
ATOM 858 N N . ASP A 1 108 ? -8.994 6.692 -9.521 1.00 90.38 108 ASP A N 1
ATOM 859 C CA . ASP A 1 108 ? -9.845 6.116 -8.475 1.00 90.38 108 ASP A CA 1
ATOM 860 C C . ASP A 1 108 ? -9.146 4.968 -7.716 1.00 90.38 108 ASP A C 1
ATOM 862 O O . ASP A 1 108 ? -9.784 4.046 -7.194 1.00 90.38 108 ASP A O 1
ATOM 866 N N . ARG A 1 109 ? -7.806 4.962 -7.710 1.00 94.12 109 ARG A N 1
ATOM 867 C CA . ARG A 1 109 ? -6.996 3.879 -7.139 1.00 94.12 109 ARG A CA 1
ATOM 868 C C . ARG A 1 109 ? -5.912 4.421 -6.225 1.00 94.12 109 ARG A C 1
ATOM 870 O O . ARG A 1 109 ? -5.240 5.401 -6.546 1.00 94.12 109 ARG A O 1
ATOM 877 N N . ALA A 1 110 ? -5.728 3.730 -5.104 1.00 95.12 110 ALA A N 1
ATOM 878 C CA . ALA A 1 110 ? -4.658 3.997 -4.161 1.00 95.12 110 ALA A CA 1
ATOM 879 C C . ALA A 1 110 ? -3.379 3.250 -4.530 1.00 95.12 110 ALA A C 1
ATOM 881 O O . ALA A 1 110 ? -3.403 2.061 -4.859 1.00 95.12 110 ALA A O 1
ATOM 882 N N . PHE A 1 111 ? -2.263 3.955 -4.414 1.00 95.19 111 PHE A N 1
ATOM 883 C CA . PHE A 1 111 ? -0.928 3.485 -4.720 1.00 95.19 111 PHE A CA 1
ATOM 884 C C . PHE A 1 111 ? 0.000 3.698 -3.539 1.00 95.19 111 PHE A C 1
ATOM 886 O O . PHE A 1 111 ? -0.022 4.742 -2.883 1.00 95.19 111 PHE A O 1
ATOM 893 N N . VAL A 1 112 ? 0.855 2.710 -3.302 1.00 94.19 112 VAL A N 1
ATOM 894 C CA . VAL A 1 112 ? 1.832 2.743 -2.213 1.00 94.19 112 VAL A CA 1
ATOM 895 C C . VAL A 1 112 ? 3.191 2.227 -2.672 1.00 94.19 112 VAL A C 1
ATOM 897 O O . VAL A 1 112 ? 3.249 1.420 -3.607 1.00 94.19 112 VAL A O 1
ATOM 900 N N . PRO A 1 113 ? 4.285 2.632 -2.005 1.00 93.19 113 PRO A N 1
ATOM 901 C CA . PRO A 1 113 ? 5.589 2.020 -2.212 1.00 93.19 113 PRO A CA 1
ATOM 902 C C . PRO A 1 113 ? 5.542 0.519 -1.911 1.00 93.19 113 PRO A C 1
ATOM 904 O O . PRO A 1 113 ? 5.170 0.108 -0.811 1.00 93.19 113 PRO A O 1
ATOM 907 N N . ILE A 1 114 ? 5.958 -0.310 -2.871 1.00 89.44 114 ILE A N 1
ATOM 908 C CA . ILE A 1 114 ? 5.860 -1.774 -2.744 1.00 89.44 114 ILE A CA 1
ATOM 909 C C . ILE A 1 114 ? 6.625 -2.343 -1.542 1.00 89.44 114 ILE A C 1
ATOM 911 O O . ILE A 1 114 ? 6.186 -3.319 -0.936 1.00 89.44 114 ILE A O 1
ATOM 915 N N . ARG A 1 115 ? 7.739 -1.703 -1.161 1.00 88.12 115 ARG A N 1
ATOM 916 C CA . ARG A 1 115 ? 8.565 -2.120 -0.022 1.00 88.12 115 ARG A CA 1
ATOM 917 C C . ARG A 1 115 ? 7.751 -2.176 1.270 1.00 88.12 115 ARG A C 1
ATOM 919 O O . ARG A 1 115 ? 7.795 -3.194 1.954 1.00 88.12 115 ARG A O 1
ATOM 926 N N . PHE A 1 116 ? 6.947 -1.143 1.534 1.00 86.81 116 PHE A N 1
ATOM 927 C CA . PHE A 1 116 ? 6.102 -1.078 2.726 1.00 86.81 116 PHE A CA 1
ATOM 928 C C . PHE A 1 116 ? 5.176 -2.296 2.815 1.00 86.81 116 PHE A C 1
ATOM 930 O O . PHE A 1 116 ? 5.147 -2.979 3.834 1.00 86.81 116 PHE A O 1
ATOM 937 N N . ILE A 1 117 ? 4.474 -2.616 1.725 1.00 82.31 117 ILE A N 1
ATOM 938 C CA . ILE A 1 117 ? 3.555 -3.759 1.693 1.00 82.31 117 ILE A CA 1
ATOM 939 C C . ILE A 1 117 ? 4.307 -5.066 1.905 1.00 82.31 117 ILE A C 1
ATOM 941 O O . ILE A 1 117 ? 3.901 -5.870 2.735 1.00 82.31 117 ILE A O 1
ATOM 945 N N . SER A 1 118 ? 5.431 -5.272 1.224 1.00 81.75 118 SER A N 1
ATOM 946 C CA . SER A 1 118 ? 6.180 -6.516 1.386 1.00 81.75 118 SER A CA 1
ATOM 947 C C . SER A 1 118 ? 6.689 -6.730 2.810 1.00 81.75 118 SER A C 1
ATOM 949 O O . SER A 1 118 ? 6.430 -7.781 3.389 1.00 81.75 118 SER A O 1
ATOM 951 N N . GLU A 1 119 ? 7.321 -5.720 3.412 1.00 81.31 119 GLU A N 1
ATOM 952 C CA . GLU A 1 119 ? 7.918 -5.836 4.741 1.00 81.31 119 GLU A CA 1
ATOM 953 C C . GLU A 1 119 ? 6.863 -6.090 5.807 1.00 81.31 119 GLU A C 1
ATOM 955 O O . GLU A 1 119 ? 7.044 -6.964 6.654 1.00 81.31 119 GLU A O 1
ATOM 960 N N . GLN A 1 120 ? 5.737 -5.369 5.742 1.00 82.69 120 GLN A N 1
ATOM 961 C CA . GLN A 1 120 ? 4.673 -5.569 6.716 1.00 82.69 120 GLN A CA 1
ATOM 962 C C . GLN A 1 120 ? 4.073 -6.958 6.590 1.00 82.69 120 GLN A C 1
ATOM 964 O O . GLN A 1 120 ? 3.826 -7.599 7.603 1.00 82.69 120 GLN A O 1
ATOM 969 N N . LEU A 1 121 ? 3.901 -7.461 5.370 1.00 77.94 121 LEU A N 1
ATOM 970 C CA . LEU A 1 121 ? 3.266 -8.750 5.127 1.00 77.94 121 LEU A CA 1
ATOM 971 C C . LEU A 1 121 ? 4.215 -9.954 5.261 1.00 77.94 121 LEU A C 1
ATOM 973 O O . LEU A 1 121 ? 3.772 -11.090 5.081 1.00 77.94 121 LEU A O 1
ATOM 977 N N . GLY A 1 122 ? 5.485 -9.723 5.615 1.00 77.19 122 GLY A N 1
ATOM 978 C CA . GLY A 1 122 ? 6.494 -10.767 5.802 1.00 77.19 122 GLY A CA 1
ATOM 979 C C . GLY A 1 122 ? 7.104 -11.295 4.502 1.00 77.19 122 GLY A C 1
ATOM 980 O O . GLY A 1 122 ? 7.636 -12.399 4.494 1.00 77.19 122 GLY A O 1
ATOM 981 N N . TYR A 1 123 ? 7.021 -10.525 3.417 1.00 79.31 123 TYR A N 1
ATOM 982 C CA . TYR A 1 123 ? 7.614 -10.837 2.120 1.00 79.31 123 TYR A CA 1
ATOM 983 C C . TYR A 1 123 ? 8.880 -10.010 1.884 1.00 79.31 123 TYR A C 1
ATOM 985 O O . TYR A 1 123 ? 9.005 -8.861 2.311 1.00 79.31 123 TYR A O 1
ATOM 993 N N . LYS A 1 124 ? 9.820 -10.577 1.135 1.00 79.12 124 LYS A N 1
ATOM 994 C CA . LYS A 1 124 ? 11.013 -9.891 0.641 1.00 79.12 124 LYS A CA 1
ATOM 995 C C . LYS A 1 124 ? 10.744 -9.335 -0.748 1.00 79.12 124 LYS A C 1
ATOM 997 O O . LYS A 1 124 ? 10.298 -10.061 -1.632 1.00 79.12 124 LYS A O 1
ATOM 1002 N N . VAL A 1 125 ? 11.086 -8.066 -0.953 1.00 82.94 125 VAL A N 1
ATOM 1003 C CA . VAL A 1 125 ? 11.074 -7.423 -2.272 1.00 82.94 125 VAL A CA 1
ATOM 1004 C C . VAL A 1 125 ? 12.482 -7.310 -2.828 1.00 82.94 125 VAL A C 1
ATOM 1006 O O . VAL A 1 125 ? 13.391 -6.803 -2.172 1.00 82.94 125 VAL A O 1
ATOM 1009 N N . GLN A 1 126 ? 12.641 -7.731 -4.077 1.00 84.19 126 GLN A N 1
ATOM 1010 C CA . GLN A 1 126 ? 13.842 -7.544 -4.875 1.00 84.19 126 GLN A CA 1
ATOM 1011 C C . GLN A 1 126 ? 13.508 -6.758 -6.138 1.00 84.19 126 GLN A C 1
ATOM 1013 O O . GLN A 1 126 ? 12.535 -7.039 -6.838 1.00 84.19 126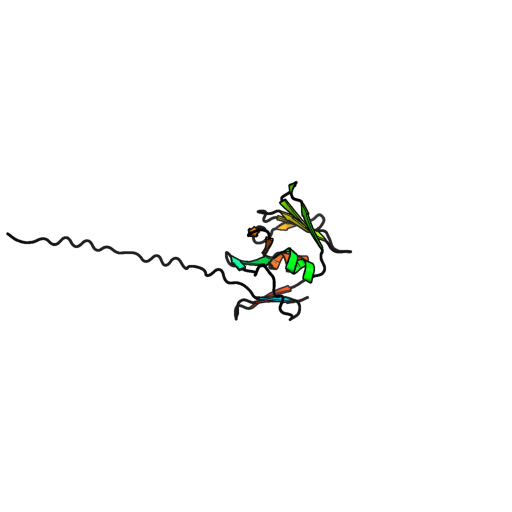 GLN A O 1
ATOM 1018 N N . TRP A 1 127 ? 14.343 -5.767 -6.435 1.00 83.50 127 TRP A N 1
ATOM 1019 C CA . TRP A 1 127 ? 14.291 -5.044 -7.695 1.00 83.50 127 TRP A CA 1
ATOM 1020 C C . TRP A 1 127 ? 15.229 -5.701 -8.701 1.00 83.50 127 TRP A C 1
ATOM 1022 O O . TRP A 1 127 ? 16.419 -5.857 -8.427 1.00 83.50 127 TRP A O 1
ATOM 1032 N N . ASN A 1 128 ? 14.707 -6.046 -9.874 1.00 82.75 128 ASN A N 1
ATOM 1033 C CA . ASN A 1 128 ? 15.510 -6.436 -11.019 1.00 82.75 128 ASN A CA 1
ATOM 1034 C C . ASN A 1 128 ? 15.463 -5.306 -12.066 1.00 82.75 128 ASN A C 1
ATOM 1036 O O . ASN A 1 128 ? 14.418 -5.095 -12.694 1.00 82.75 128 ASN A O 1
ATOM 1040 N N . PRO A 1 129 ? 16.578 -4.580 -12.274 1.00 78.06 129 PRO A N 1
ATOM 1041 C CA . PRO A 1 129 ? 16.623 -3.472 -13.223 1.00 78.06 129 PRO A CA 1
ATOM 1042 C C . PRO A 1 129 ? 16.486 -3.946 -14.676 1.00 78.06 129 PRO A C 1
ATOM 1044 O O . PRO A 1 129 ? 16.028 -3.191 -15.532 1.00 78.06 129 PRO A O 1
ATOM 1047 N N . THR A 1 130 ? 16.831 -5.203 -14.972 1.00 76.00 130 THR A N 1
ATOM 1048 C CA . THR A 1 130 ? 16.671 -5.797 -16.299 1.00 76.00 130 THR A CA 1
ATOM 1049 C C . THR A 1 130 ? 15.188 -6.057 -16.568 1.00 76.00 130 THR A C 1
ATOM 1051 O O . THR A 1 130 ? 14.616 -7.082 -16.192 1.00 76.00 130 THR A O 1
ATOM 1054 N N . GLY A 1 131 ? 14.552 -5.093 -17.236 1.00 76.00 131 GLY A N 1
ATOM 1055 C CA . GLY A 1 131 ? 13.132 -5.138 -17.585 1.00 76.00 131 GLY A CA 1
ATOM 1056 C C . GLY A 1 131 ? 12.193 -4.583 -16.513 1.00 76.00 131 GLY A C 1
ATOM 1057 O O . GLY A 1 131 ? 11.007 -4.896 -16.568 1.00 76.00 131 GLY A O 1
ATOM 1058 N N . ASN A 1 132 ? 12.700 -3.777 -15.567 1.00 82.06 132 ASN A N 1
ATOM 1059 C CA . ASN A 1 132 ? 11.914 -3.101 -14.527 1.00 82.06 132 ASN A CA 1
ATOM 1060 C C . ASN A 1 132 ? 10.975 -4.056 -13.771 1.00 82.06 132 ASN A C 1
ATOM 1062 O O . ASN A 1 132 ? 9.754 -3.913 -13.832 1.00 82.06 132 ASN A O 1
ATOM 1066 N N . LYS A 1 133 ? 11.525 -5.068 -13.094 1.00 85.81 133 LYS A N 1
ATOM 1067 C CA . LYS A 1 133 ? 10.717 -6.082 -12.403 1.00 85.81 133 LYS A CA 1
ATOM 1068 C C . LYS A 1 133 ? 10.826 -5.937 -10.893 1.00 85.81 133 LYS A C 1
ATOM 1070 O O . LYS A 1 133 ? 11.926 -5.857 -10.350 1.00 85.81 133 LYS A O 1
ATOM 1075 N N . VAL A 1 134 ? 9.685 -5.984 -10.218 1.00 85.44 134 VAL A N 1
ATOM 1076 C CA . VAL A 1 134 ? 9.608 -6.199 -8.775 1.00 85.44 134 VAL A CA 1
ATOM 1077 C C . VAL A 1 134 ? 9.311 -7.668 -8.525 1.00 85.44 134 VAL A C 1
ATOM 1079 O O . VAL A 1 134 ? 8.313 -8.182 -9.021 1.00 85.44 134 VAL A O 1
ATOM 1082 N N . ILE A 1 135 ? 10.167 -8.333 -7.760 1.00 85.19 135 ILE A N 1
ATOM 1083 C CA . ILE A 1 135 ? 10.010 -9.733 -7.369 1.00 85.19 135 ILE A CA 1
ATOM 1084 C C . ILE A 1 135 ? 9.710 -9.769 -5.872 1.00 85.19 135 ILE A C 1
ATOM 1086 O O . ILE A 1 135 ? 10.466 -9.211 -5.079 1.00 85.19 135 ILE A O 1
ATOM 1090 N N . ILE A 1 136 ? 8.606 -10.405 -5.503 1.00 84.38 136 ILE A N 1
ATOM 1091 C CA . ILE A 1 136 ? 8.102 -10.547 -4.140 1.00 84.38 136 ILE A CA 1
ATOM 1092 C C . ILE A 1 136 ? 8.148 -12.036 -3.809 1.00 84.38 136 ILE A C 1
ATOM 1094 O O . ILE A 1 136 ? 7.498 -12.821 -4.491 1.00 84.38 136 ILE A O 1
ATOM 1098 N N . ASN A 1 137 ? 8.915 -12.421 -2.792 1.00 82.56 137 ASN A N 1
ATOM 1099 C CA . ASN A 1 137 ? 9.043 -13.813 -2.351 1.00 82.56 137 ASN A CA 1
ATOM 1100 C C . ASN A 1 137 ? 8.860 -13.905 -0.836 1.00 82.56 137 ASN A C 1
ATOM 1102 O O . ASN A 1 137 ? 9.201 -12.960 -0.119 1.00 82.56 137 ASN A O 1
ATOM 1106 N N . LYS A 1 138 ? 8.356 -15.035 -0.350 1.00 73.69 138 LYS A N 1
ATOM 1107 C CA . LYS A 1 138 ? 8.281 -15.334 1.086 1.00 73.69 138 LYS A CA 1
ATOM 1108 C C . LYS A 1 138 ? 9.643 -15.662 1.716 1.00 73.69 138 LYS A C 1
ATOM 1110 O O . LYS A 1 138 ? 10.523 -16.214 1.016 1.00 73.69 138 LYS A O 1
#

Secondary structure (DSSP, 8-state):
-------------------------EEEETTEEE--SSPPEEETTEEEEEHHHHHHHTT-EEEEEGGGTEEEEE-TTSPPEEEEBT-SEEEETTEEEE-SS-BEEETTEEEEEHHHHHHHHTPEEEEETTTTEEEEE-